Protein AF-A0A5B8RUX4-F1 (afdb_monomer_lite)

InterPro domains:
  IPR007337 RelB antitoxin/Antitoxin DinJ [PF04221] (23-87)
  IPR007337 RelB antitoxin/Antitoxin DinJ [PTHR38781] (22-94)
  IPR007337 RelB antitoxin/Antitoxin DinJ [TIGR02384] (20-88)
  IPR013321 Arc-type ribbon-helix-helix [G3DSA:1.10.1220.10] (22-97)

Radius of gyration: 26.77 Å; chains: 1; bounding box: 53×58×82 Å

Secondary structure (DSSP, 8-state):
------------------GGG--------HHHHHHHHHHHHHTT--HHHHHHHHHHHHHHHSS-SS-PPPPHHHHHHHHHHHTT-S----TT------------

Organism: NCBI:txid2597701

Foldseek 3Di:
DDDDDDDPPPPPPPPPPDPVPDDDDDDDDPVVQVVVQVVQVVVVHGPVRVVVCQVVCCVVVVDGPDDDPDDPVRVVVVVCVVVVNPDDPDPPDPPPDPDDDDDD

Structure (mmCIF, N/CA/C/O backbone):
data_AF-A0A5B8RUX4-F1
#
_entry.id   AF-A0A5B8RUX4-F1
#
loop_
_atom_site.group_PDB
_atom_site.id
_atom_site.type_symbol
_atom_site.label_atom_id
_atom_site.label_alt_id
_atom_site.label_comp_id
_atom_site.label_asym_id
_atom_site.label_entity_id
_atom_site.label_seq_id
_atom_site.pdbx_PDB_ins_code
_atom_site.Cartn_x
_atom_site.Cartn_y
_atom_site.Cartn_z
_atom_site.occupancy
_atom_site.B_iso_or_equiv
_atom_site.auth_seq_id
_atom_site.auth_comp_id
_atom_site.auth_asym_id
_atom_site.auth_atom_id
_atom_site.pdbx_PDB_model_num
ATOM 1 N N . MET A 1 1 ? -5.071 43.911 -54.035 1.00 49.94 1 MET A N 1
ATOM 2 C CA . MET A 1 1 ? -4.160 42.752 -54.143 1.00 49.94 1 MET A CA 1
ATOM 3 C C . MET A 1 1 ? -3.422 42.586 -52.819 1.00 49.94 1 MET A C 1
ATOM 5 O O . MET A 1 1 ? -2.553 43.390 -52.533 1.00 49.94 1 MET A O 1
ATOM 9 N N . TRP A 1 2 ? -3.822 41.603 -52.005 1.00 40.66 2 TRP A N 1
ATOM 10 C CA . TRP A 1 2 ? -3.104 41.050 -50.841 1.00 40.66 2 TRP A CA 1
ATOM 11 C C . TRP A 1 2 ? -3.647 39.622 -50.626 1.00 40.66 2 TRP A C 1
ATOM 13 O O . TRP A 1 2 ? -4.863 39.442 -50.750 1.00 40.66 2 TRP A O 1
ATOM 23 N N . PRO A 1 3 ? -2.811 38.593 -50.388 1.00 54.03 3 PRO A N 1
ATOM 24 C CA . PRO A 1 3 ? -3.273 37.210 -50.393 1.00 54.03 3 PRO A CA 1
ATOM 25 C C . PRO A 1 3 ? -3.877 36.805 -49.043 1.00 54.03 3 PRO A C 1
ATOM 27 O O . PRO A 1 3 ? -3.422 37.207 -47.971 1.00 54.03 3 PRO A O 1
ATOM 30 N N . ARG A 1 4 ? -4.920 35.972 -49.115 1.00 59.62 4 ARG A N 1
ATOM 31 C CA . ARG A 1 4 ? -5.607 35.354 -47.976 1.00 59.62 4 ARG A CA 1
ATOM 32 C C . ARG A 1 4 ? -4.631 34.467 -47.194 1.00 59.62 4 ARG A C 1
ATOM 34 O O . ARG A 1 4 ? -4.229 33.419 -47.691 1.00 59.62 4 ARG A O 1
ATOM 41 N N . ARG A 1 5 ? -4.278 34.847 -45.962 1.00 57.59 5 ARG A N 1
ATOM 42 C CA . ARG A 1 5 ? -3.609 33.935 -45.019 1.00 57.59 5 ARG A CA 1
ATOM 43 C C . ARG A 1 5 ? -4.655 33.017 -44.400 1.00 57.59 5 ARG A C 1
ATOM 45 O O . ARG A 1 5 ? -5.523 33.467 -43.659 1.00 57.59 5 ARG A O 1
ATOM 52 N N . GLY A 1 6 ? -4.587 31.747 -44.791 1.00 55.12 6 GLY A N 1
ATOM 53 C CA . GLY A 1 6 ? -5.498 30.694 -44.373 1.00 55.12 6 GLY A CA 1
ATOM 54 C C . GLY A 1 6 ? -5.581 30.574 -42.857 1.00 55.12 6 GLY A C 1
ATOM 55 O O . GLY A 1 6 ? -4.575 30.534 -42.152 1.00 55.12 6 GLY A O 1
ATOM 56 N N . HIS A 1 7 ? -6.812 30.490 -42.368 1.00 60.34 7 HIS A N 1
ATOM 57 C CA . HIS A 1 7 ? -7.106 30.064 -41.015 1.00 60.34 7 HIS A CA 1
ATOM 58 C C . HIS A 1 7 ? -6.660 28.602 -40.879 1.00 60.34 7 HIS A C 1
ATOM 60 O O . HIS A 1 7 ? -7.369 27.690 -41.303 1.00 60.34 7 HIS A O 1
ATOM 66 N N . MET A 1 8 ? -5.476 28.363 -40.312 1.00 53.09 8 MET A N 1
ATOM 67 C CA . MET A 1 8 ? -5.113 27.035 -39.827 1.00 53.09 8 MET A CA 1
ATOM 68 C C . MET A 1 8 ? -6.030 26.706 -38.646 1.00 53.09 8 MET A C 1
ATOM 70 O O . MET A 1 8 ? -5.752 27.044 -37.499 1.00 53.09 8 MET A O 1
ATOM 74 N N . ARG A 1 9 ? -7.160 26.052 -38.930 1.00 59.81 9 ARG A N 1
ATOM 75 C CA . ARG A 1 9 ? -7.897 25.307 -37.912 1.00 59.81 9 ARG A CA 1
ATOM 76 C C . ARG A 1 9 ? -7.023 24.122 -37.526 1.00 59.81 9 ARG A C 1
ATOM 78 O O . ARG A 1 9 ? -6.999 23.117 -38.230 1.00 59.81 9 ARG A O 1
ATOM 85 N N . ALA A 1 10 ? -6.305 24.250 -36.416 1.00 61.00 10 ALA A N 1
ATOM 86 C CA . ALA A 1 10 ? -5.739 23.107 -35.724 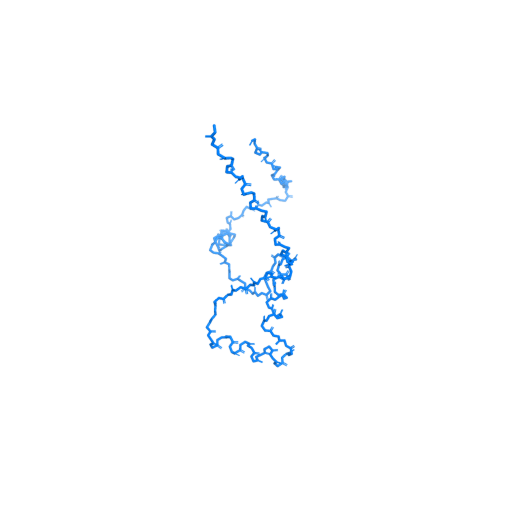1.00 61.00 10 ALA A CA 1
ATOM 87 C C . ALA A 1 10 ? -6.899 22.170 -35.359 1.00 61.00 10 ALA A C 1
ATOM 89 O O . ALA A 1 10 ? -7.641 22.404 -34.406 1.00 61.00 10 ALA A O 1
ATOM 90 N N . THR A 1 11 ? -7.111 21.129 -36.162 1.00 65.06 11 THR A N 1
ATOM 91 C CA . THR A 1 11 ? -8.017 20.040 -35.813 1.00 65.06 11 THR A CA 1
ATOM 92 C C . THR A 1 11 ? -7.324 19.221 -34.735 1.00 65.06 11 THR A C 1
ATOM 94 O O . THR A 1 11 ? -6.622 18.252 -35.023 1.00 65.06 11 THR A O 1
ATOM 97 N N . MET A 1 12 ? -7.466 19.650 -33.482 1.00 58.88 12 MET A N 1
ATOM 98 C CA . MET A 1 12 ? -7.069 18.859 -32.327 1.00 58.88 12 MET A CA 1
ATOM 99 C C . MET A 1 12 ? -7.931 17.592 -32.336 1.00 58.88 12 MET A C 1
ATOM 101 O O . MET A 1 12 ? -9.118 17.623 -32.014 1.00 58.88 12 MET A O 1
ATOM 105 N N . LYS A 1 13 ? -7.351 16.480 -32.789 1.00 64.31 13 LYS A N 1
ATOM 106 C CA . LYS A 1 13 ? -8.004 15.170 -32.778 1.00 64.31 13 LYS A CA 1
ATOM 107 C C . LYS A 1 13 ? -8.279 14.831 -31.306 1.00 64.31 13 LYS A C 1
ATOM 109 O O . LYS A 1 13 ? -7.327 14.859 -30.524 1.00 64.31 13 LYS A O 1
ATOM 114 N N . PRO A 1 14 ? -9.527 14.551 -30.886 1.00 61.56 14 PRO A N 1
ATOM 115 C CA . PRO A 1 14 ? -9.778 14.183 -29.502 1.00 61.56 14 PRO A CA 1
ATOM 116 C C . PRO A 1 14 ? -9.003 12.898 -29.228 1.00 61.56 14 PRO A C 1
ATOM 118 O O . PRO A 1 14 ? -9.264 11.860 -29.842 1.00 61.56 14 PRO A O 1
ATOM 121 N N . SER A 1 15 ? -8.003 12.988 -28.349 1.00 67.06 15 SER A N 1
ATOM 122 C CA . SER A 1 15 ? -7.347 11.806 -27.808 1.00 67.06 15 SER A CA 1
ATOM 123 C C . SER A 1 15 ? -8.445 10.975 -27.161 1.00 67.06 15 SER A C 1
ATOM 125 O O . SER A 1 15 ? -9.071 11.410 -26.188 1.00 67.06 15 SER A O 1
ATOM 127 N N . ARG A 1 16 ? -8.738 9.810 -27.747 1.00 66.69 16 ARG A N 1
ATOM 128 C CA . ARG A 1 16 ? -9.557 8.807 -27.078 1.00 66.69 16 ARG A CA 1
ATOM 129 C C . ARG A 1 16 ? -8.737 8.344 -25.881 1.00 66.69 16 ARG A C 1
ATOM 131 O O . ARG A 1 16 ? -7.933 7.431 -26.013 1.00 66.69 16 ARG A O 1
ATOM 138 N N . ARG A 1 17 ? -8.894 9.008 -24.734 1.00 64.06 17 ARG A N 1
ATOM 139 C CA . ARG A 1 17 ? -8.390 8.472 -23.472 1.00 64.06 17 ARG A CA 1
ATOM 140 C C . ARG A 1 17 ? -9.133 7.172 -23.238 1.00 64.06 17 ARG A C 1
ATOM 142 O O . ARG A 1 17 ? -10.355 7.191 -23.075 1.00 64.06 17 ARG A O 1
ATOM 149 N N . ASN A 1 18 ? -8.413 6.060 -23.270 1.00 70.19 18 ASN A N 1
ATOM 150 C CA . ASN A 1 18 ? -8.983 4.807 -22.834 1.00 70.19 18 ASN A CA 1
ATOM 151 C C . ASN A 1 18 ? -9.191 4.958 -21.316 1.00 70.19 18 ASN A C 1
ATOM 153 O O . ASN A 1 18 ? -8.266 5.366 -20.613 1.00 70.19 18 ASN A O 1
ATOM 157 N N . PRO A 1 19 ? -10.388 4.704 -20.770 1.00 62.75 19 PRO A N 1
ATOM 158 C CA . PRO A 1 19 ? -10.642 4.893 -19.340 1.00 62.75 19 PRO A CA 1
ATOM 159 C C . PRO A 1 19 ? -9.726 4.028 -18.453 1.00 62.75 19 PRO A C 1
ATOM 161 O O . PRO A 1 19 ? -9.504 4.368 -17.292 1.00 62.75 19 PRO A O 1
ATOM 164 N N . MET A 1 20 ? -9.133 2.969 -19.020 1.00 64.56 20 MET A N 1
ATOM 165 C CA . MET A 1 20 ? -8.135 2.114 -18.367 1.00 64.56 20 MET A CA 1
ATOM 166 C C . MET A 1 20 ? -6.722 2.727 -18.297 1.00 64.56 20 MET A C 1
ATOM 168 O O . MET A 1 20 ? -5.868 2.166 -17.621 1.00 64.56 20 MET A O 1
ATOM 172 N N . ASP A 1 21 ? -6.462 3.872 -18.940 1.00 78.12 21 ASP A N 1
ATOM 173 C CA . ASP A 1 21 ? -5.131 4.508 -18.963 1.00 78.12 21 ASP A CA 1
ATOM 174 C C . ASP A 1 21 ? -4.850 5.364 -17.713 1.00 78.12 21 ASP A C 1
ATOM 176 O O . ASP A 1 21 ? -3.779 5.963 -17.579 1.00 78.12 21 ASP A O 1
ATOM 180 N N . THR A 1 22 ? -5.813 5.480 -16.794 1.00 87.94 22 THR A N 1
ATOM 181 C CA . THR A 1 22 ? -5.646 6.312 -15.596 1.00 87.94 22 THR A CA 1
ATOM 182 C C . THR A 1 22 ? -4.750 5.604 -14.586 1.00 87.94 22 THR A C 1
ATOM 184 O O . THR A 1 22 ? -5.087 4.538 -14.075 1.00 87.94 22 THR A O 1
ATOM 187 N N . VAL A 1 23 ? -3.614 6.224 -14.263 1.00 90.69 23 VAL A N 1
ATOM 188 C CA . VAL A 1 23 ? -2.631 5.684 -13.316 1.00 90.69 23 VAL A CA 1
ATOM 189 C C . VAL A 1 23 ? -2.695 6.395 -11.970 1.00 90.69 23 VAL A C 1
ATOM 191 O O . VAL A 1 23 ? -2.806 7.619 -11.896 1.00 90.69 23 VAL A O 1
ATOM 194 N N . VAL A 1 24 ? -2.557 5.624 -10.895 1.00 91.06 24 VAL A N 1
ATOM 195 C CA . VAL A 1 24 ? -2.396 6.140 -9.533 1.00 91.06 24 VAL A CA 1
ATOM 196 C C . VAL A 1 24 ? -0.905 6.166 -9.200 1.00 91.06 24 VAL A C 1
ATOM 198 O O . VAL A 1 24 ? -0.208 5.171 -9.392 1.00 91.06 24 VAL A O 1
ATOM 201 N N . LYS A 1 25 ? -0.405 7.306 -8.711 1.00 91.81 25 LYS A N 1
ATOM 202 C CA . LYS A 1 25 ? 0.983 7.478 -8.259 1.00 91.81 25 LYS A CA 1
ATOM 203 C C . LYS A 1 25 ? 0.983 7.904 -6.795 1.00 91.81 25 LYS A C 1
ATOM 205 O O . LYS A 1 25 ? 0.316 8.872 -6.447 1.00 91.81 25 LYS A O 1
ATOM 210 N N . ALA A 1 26 ? 1.758 7.212 -5.969 1.00 90.75 26 ALA A N 1
ATOM 211 C CA . ALA A 1 26 ? 1.952 7.533 -4.560 1.00 90.75 26 ALA A CA 1
ATOM 212 C C . ALA A 1 26 ? 3.447 7.501 -4.229 1.00 90.75 26 ALA A C 1
ATOM 214 O O . ALA A 1 26 ? 4.197 6.711 -4.805 1.00 90.75 26 ALA A O 1
ATOM 215 N N . ARG A 1 27 ? 3.881 8.383 -3.325 1.00 94.88 27 ARG A N 1
ATOM 216 C CA . ARG A 1 27 ? 5.246 8.365 -2.792 1.00 94.88 27 ARG A CA 1
ATOM 217 C C . ARG A 1 27 ? 5.292 7.412 -1.602 1.00 94.88 27 ARG A C 1
ATOM 219 O O . ARG A 1 27 ? 4.447 7.513 -0.721 1.00 94.88 27 ARG 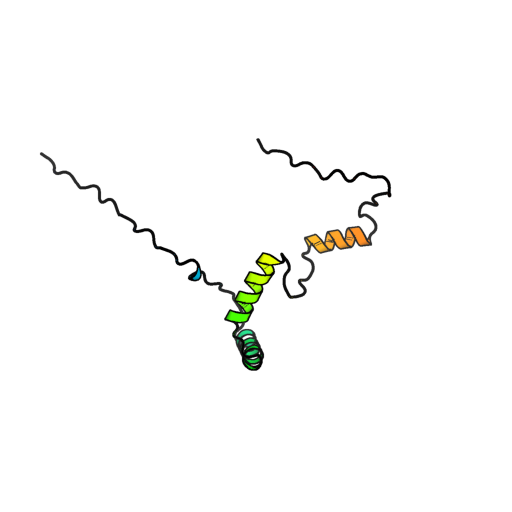A O 1
ATOM 226 N N . VAL A 1 28 ? 6.279 6.526 -1.596 1.00 94.50 28 VAL A N 1
ATOM 227 C CA . VAL A 1 28 ? 6.593 5.579 -0.518 1.00 94.50 28 VAL A CA 1
ATOM 228 C C . VAL A 1 28 ? 8.110 5.445 -0.431 1.00 94.50 28 VAL A C 1
ATOM 230 O O . VAL A 1 28 ? 8.805 5.774 -1.398 1.00 94.50 28 VAL A O 1
ATOM 233 N N . THR A 1 29 ? 8.627 4.979 0.704 1.00 98.12 29 THR A N 1
ATOM 234 C CA . THR A 1 29 ? 10.051 4.647 0.797 1.00 98.12 29 THR A CA 1
ATOM 235 C C . THR A 1 29 ? 10.351 3.389 -0.022 1.00 98.12 29 THR A C 1
ATOM 237 O O . THR A 1 29 ? 9.467 2.568 -0.291 1.00 98.12 29 THR A O 1
ATOM 240 N N . GLU A 1 30 ? 11.602 3.233 -0.454 1.00 97.62 30 GLU A N 1
ATOM 241 C CA . GLU A 1 30 ? 12.024 2.026 -1.169 1.00 97.62 30 GLU A CA 1
ATOM 242 C C . GLU A 1 30 ? 11.946 0.784 -0.274 1.00 97.62 30 GLU A C 1
ATOM 244 O O . GLU A 1 30 ? 11.464 -0.256 -0.722 1.00 97.62 30 GLU A O 1
ATOM 249 N N . ALA A 1 31 ? 12.332 0.918 0.998 1.00 97.69 31 ALA A N 1
ATOM 250 C CA . ALA A 1 31 ? 12.263 -0.157 1.982 1.00 97.69 31 ALA A CA 1
ATOM 251 C C . ALA A 1 31 ? 10.829 -0.685 2.146 1.00 97.69 31 ALA A C 1
ATOM 253 O O . ALA A 1 31 ? 10.603 -1.887 2.008 1.00 97.69 31 ALA A O 1
ATOM 254 N N . ASP A 1 32 ? 9.850 0.209 2.330 1.00 97.25 32 ASP A N 1
ATOM 255 C CA . ASP A 1 32 ? 8.442 -0.183 2.480 1.00 97.25 32 ASP A CA 1
ATOM 256 C C . ASP A 1 32 ? 7.903 -0.840 1.207 1.00 97.25 32 ASP A C 1
ATOM 258 O O . ASP A 1 32 ? 7.168 -1.826 1.264 1.00 97.25 32 ASP A O 1
ATOM 262 N N . LYS A 1 33 ? 8.286 -0.317 0.033 1.00 96.06 33 LYS A N 1
ATOM 263 C CA . LYS A 1 33 ? 7.878 -0.881 -1.258 1.00 96.06 33 LYS A CA 1
ATOM 264 C C . LYS A 1 33 ? 8.384 -2.313 -1.423 1.00 96.06 33 LYS A C 1
ATOM 266 O O . LYS A 1 33 ? 7.624 -3.163 -1.883 1.00 96.06 33 LYS A O 1
ATOM 271 N N . LEU A 1 34 ? 9.651 -2.569 -1.099 1.00 97.81 34 LEU A N 1
ATOM 272 C CA . LEU A 1 34 ? 10.256 -3.894 -1.229 1.00 97.81 34 LEU A CA 1
ATOM 273 C C . LEU A 1 34 ? 9.652 -4.881 -0.227 1.00 97.81 34 LEU A C 1
ATOM 275 O O . LEU A 1 34 ? 9.260 -5.974 -0.627 1.00 97.81 34 LEU A O 1
ATOM 279 N N . ALA A 1 35 ? 9.495 -4.473 1.035 1.00 97.62 35 ALA A N 1
ATOM 280 C CA . ALA A 1 35 ? 8.872 -5.304 2.062 1.00 97.62 35 ALA A CA 1
ATOM 281 C C . ALA A 1 35 ? 7.426 -5.677 1.694 1.00 97.62 35 ALA A C 1
ATOM 283 O O . ALA A 1 35 ? 7.051 -6.848 1.736 1.00 97.62 35 ALA A O 1
ATOM 284 N N . ALA A 1 36 ? 6.624 -4.702 1.253 1.00 96.88 36 ALA A N 1
ATOM 285 C CA . ALA A 1 36 ? 5.254 -4.955 0.818 1.00 96.88 36 ALA A CA 1
ATOM 286 C C . ALA A 1 36 ? 5.192 -5.849 -0.430 1.00 96.88 36 ALA A C 1
ATOM 288 O O . ALA A 1 36 ? 4.314 -6.705 -0.527 1.00 96.88 36 ALA A O 1
ATOM 289 N N . ALA A 1 37 ? 6.106 -5.664 -1.389 1.00 97.56 37 ALA A N 1
ATOM 290 C CA . ALA A 1 37 ? 6.161 -6.497 -2.587 1.00 97.56 37 ALA A CA 1
ATOM 291 C C . ALA A 1 37 ? 6.431 -7.966 -2.248 1.00 97.56 37 ALA A C 1
ATOM 293 O O . ALA A 1 37 ? 5.809 -8.836 -2.850 1.00 97.56 37 ALA A O 1
ATOM 294 N N . GLU A 1 38 ? 7.314 -8.234 -1.287 1.00 98.12 38 GLU A N 1
ATOM 295 C CA . GLU A 1 38 ? 7.653 -9.597 -0.883 1.00 98.12 38 GLU A CA 1
ATOM 296 C C . GLU A 1 38 ? 6.468 -10.310 -0.225 1.00 98.12 38 GLU A C 1
ATOM 298 O O . GLU A 1 38 ? 6.074 -11.385 -0.671 1.00 98.12 38 GLU A O 1
ATOM 303 N N . VAL A 1 39 ? 5.817 -9.658 0.743 1.00 98.00 39 VAL A N 1
ATOM 304 C CA . VAL A 1 39 ? 4.624 -10.206 1.411 1.00 98.00 39 VAL A CA 1
ATOM 305 C C . VAL A 1 39 ? 3.500 -10.480 0.409 1.00 98.00 39 VAL A C 1
ATOM 307 O O . VAL A 1 39 ? 2.855 -11.526 0.446 1.00 98.00 39 VAL A O 1
ATOM 310 N N . LEU A 1 40 ? 3.258 -9.556 -0.525 1.00 97.19 40 LEU A N 1
ATOM 311 C CA . LEU A 1 40 ? 2.217 -9.740 -1.538 1.00 97.19 40 LEU A CA 1
ATOM 312 C C . LEU A 1 40 ? 2.568 -10.854 -2.528 1.00 97.19 40 LEU A C 1
ATOM 314 O O . LEU A 1 40 ? 1.677 -11.594 -2.943 1.00 97.19 40 LEU A O 1
ATOM 318 N N . ARG A 1 41 ? 3.849 -11.015 -2.873 1.00 97.62 41 ARG A N 1
ATOM 319 C CA . ARG A 1 41 ? 4.327 -12.080 -3.760 1.00 97.62 41 ARG A CA 1
ATOM 320 C C . ARG A 1 41 ? 4.066 -13.462 -3.169 1.00 97.62 41 ARG A C 1
ATOM 322 O O . ARG A 1 41 ? 3.633 -14.342 -3.908 1.00 97.62 41 ARG A O 1
ATOM 329 N N . GLU A 1 42 ? 4.265 -13.643 -1.864 1.00 97.81 42 GLU A N 1
ATOM 330 C CA . GLU A 1 42 ? 3.917 -14.887 -1.157 1.00 97.81 42 GLU A CA 1
ATOM 331 C C . GLU A 1 42 ? 2.415 -15.205 -1.245 1.00 97.81 42 GLU A C 1
ATOM 333 O O . GLU A 1 42 ? 2.026 -16.368 -1.334 1.00 97.81 42 GLU A O 1
ATOM 338 N N . MET A 1 43 ? 1.569 -14.172 -1.305 1.00 97.00 43 MET A N 1
ATOM 339 C CA . MET A 1 43 ? 0.118 -14.294 -1.499 1.00 97.00 43 MET A CA 1
ATOM 340 C C . MET A 1 43 ? -0.300 -14.417 -2.977 1.00 97.00 43 MET A C 1
ATOM 342 O O . MET A 1 43 ? -1.490 -14.539 -3.266 1.00 97.00 43 MET A O 1
ATOM 346 N N . GLY A 1 44 ? 0.644 -14.357 -3.924 1.00 97.00 44 GLY A N 1
ATOM 347 C CA . GLY A 1 44 ? 0.360 -14.366 -5.363 1.00 97.00 44 GLY A CA 1
ATOM 348 C C . GLY A 1 44 ? -0.239 -13.058 -5.898 1.00 97.00 44 GLY A C 1
ATOM 349 O O . GLY A 1 44 ? -0.912 -13.064 -6.927 1.00 97.00 44 GLY A O 1
ATOM 350 N N . LEU A 1 45 ? -0.015 -11.939 -5.207 1.00 97.44 45 LEU A N 1
ATOM 351 C CA . LEU A 1 45 ? -0.537 -10.616 -5.543 1.00 97.44 45 LEU A CA 1
ATOM 352 C C . LEU A 1 45 ? 0.594 -9.635 -5.863 1.00 97.44 45 LEU A C 1
ATOM 354 O O . LEU A 1 45 ? 1.721 -9.756 -5.389 1.00 97.44 45 LEU A O 1
ATOM 358 N N . THR A 1 46 ? 0.278 -8.599 -6.638 1.00 97.19 46 THR A N 1
ATOM 359 C CA . THR A 1 46 ? 1.173 -7.454 -6.845 1.00 97.19 46 THR A CA 1
ATOM 360 C C . THR A 1 46 ? 0.685 -6.219 -6.085 1.00 97.19 46 THR A C 1
ATOM 362 O O . THR A 1 46 ? -0.494 -6.089 -5.751 1.00 97.19 46 THR A O 1
ATOM 365 N N . ILE A 1 47 ? 1.572 -5.235 -5.886 1.00 95.88 47 ILE A N 1
ATOM 366 C CA . ILE A 1 47 ? 1.197 -3.916 -5.333 1.00 95.88 47 ILE A CA 1
ATOM 367 C C . ILE A 1 47 ? 0.081 -3.266 -6.167 1.00 95.88 47 ILE A C 1
ATOM 369 O O . ILE A 1 47 ? -0.817 -2.620 -5.627 1.00 95.88 47 ILE A O 1
ATOM 373 N N . SER A 1 48 ? 0.112 -3.439 -7.492 1.00 94.50 48 SER A N 1
ATOM 374 C CA . SER A 1 48 ? -0.933 -2.911 -8.367 1.00 94.50 48 SER A CA 1
ATOM 375 C C . SER A 1 48 ? -2.284 -3.587 -8.137 1.00 94.50 48 SER A C 1
ATOM 377 O O . SER A 1 48 ? -3.304 -2.904 -8.208 1.00 94.50 48 SER A O 1
ATOM 379 N N . ASP A 1 49 ? -2.312 -4.885 -7.831 1.00 95.75 49 ASP A N 1
ATOM 380 C CA . ASP A 1 49 ? -3.555 -5.595 -7.514 1.00 95.75 49 ASP A CA 1
ATOM 381 C C . ASP A 1 49 ? -4.151 -5.084 -6.205 1.00 95.75 49 ASP A C 1
ATOM 383 O O . ASP A 1 49 ? -5.318 -4.683 -6.180 1.00 95.75 49 ASP A O 1
ATOM 387 N N . LEU A 1 50 ? -3.326 -4.976 -5.158 1.00 95.38 50 LEU A N 1
ATOM 388 C CA . LEU A 1 50 ? -3.736 -4.418 -3.869 1.00 95.38 50 LEU A CA 1
ATOM 389 C C . LEU A 1 50 ? -4.310 -3.001 -4.023 1.00 95.38 50 LEU A C 1
ATOM 391 O O . LEU A 1 50 ? -5.386 -2.697 -3.496 1.00 95.38 50 LEU A O 1
ATOM 395 N N . LEU A 1 51 ? -3.620 -2.134 -4.772 1.00 94.12 51 LEU A N 1
ATOM 396 C CA . LEU A 1 51 ? -4.048 -0.752 -4.977 1.00 94.12 51 LEU A CA 1
ATOM 397 C C . LEU A 1 51 ? -5.364 -0.681 -5.762 1.00 94.12 51 LEU A C 1
ATOM 399 O O . LEU A 1 51 ? -6.276 0.042 -5.359 1.00 94.12 51 LEU A O 1
ATOM 403 N N . ARG A 1 52 ? -5.503 -1.461 -6.846 1.00 93.69 52 ARG A N 1
ATOM 404 C CA . ARG A 1 52 ? -6.751 -1.530 -7.626 1.00 93.69 52 ARG A CA 1
ATOM 405 C C . ARG A 1 52 ? -7.918 -1.996 -6.758 1.00 93.69 52 ARG A C 1
ATOM 407 O O . ARG A 1 52 ? -8.967 -1.353 -6.762 1.00 93.69 52 ARG A O 1
ATOM 414 N N . MET A 1 53 ? -7.736 -3.068 -5.986 1.00 94.38 53 MET A N 1
ATOM 415 C CA . MET A 1 53 ? -8.773 -3.596 -5.094 1.00 94.38 53 MET A CA 1
ATOM 416 C C . MET A 1 53 ? -9.183 -2.575 -4.035 1.00 94.38 53 MET A C 1
ATOM 418 O O . MET A 1 53 ? -10.376 -2.362 -3.824 1.00 94.38 53 MET A O 1
ATOM 422 N N . THR A 1 54 ? -8.209 -1.906 -3.418 1.00 94.19 54 THR A N 1
ATOM 423 C CA . THR A 1 54 ? -8.454 -0.886 -2.393 1.00 94.19 54 THR A CA 1
ATOM 424 C C . THR A 1 54 ? -9.257 0.280 -2.956 1.00 94.19 54 THR A C 1
ATOM 426 O O . THR A 1 54 ? -10.294 0.628 -2.401 1.00 94.19 54 THR A O 1
ATOM 429 N N . VAL A 1 55 ? -8.845 0.843 -4.095 1.00 93.06 55 VAL A N 1
ATOM 430 C CA . VAL A 1 55 ? -9.547 1.975 -4.721 1.00 93.06 55 VAL A CA 1
ATOM 431 C C . VAL A 1 55 ? -10.979 1.594 -5.106 1.00 93.06 55 VAL A C 1
ATOM 433 O O . VAL A 1 55 ? -11.919 2.324 -4.787 1.00 93.06 55 VAL A O 1
ATOM 436 N N . ILE A 1 56 ? -11.169 0.433 -5.744 1.00 93.25 56 ILE A N 1
ATOM 437 C CA . ILE A 1 56 ? -12.495 -0.040 -6.167 1.00 93.25 56 ILE A CA 1
ATOM 438 C C . ILE A 1 56 ? -13.395 -0.304 -4.956 1.00 93.25 56 ILE A C 1
ATOM 440 O O . ILE A 1 56 ? -14.572 0.062 -4.976 1.00 93.25 56 ILE A O 1
ATOM 444 N N . ARG A 1 57 ? -12.865 -0.941 -3.905 1.00 93.56 57 ARG A N 1
ATOM 445 C CA . ARG A 1 57 ? -13.632 -1.256 -2.698 1.00 93.56 57 ARG A CA 1
ATOM 446 C C . ARG A 1 57 ? -14.032 0.014 -1.965 1.00 93.56 57 ARG A C 1
ATOM 448 O O . ARG A 1 57 ? -15.222 0.189 -1.731 1.00 93.56 57 ARG A O 1
ATOM 455 N N . THR A 1 58 ? -13.094 0.922 -1.707 1.00 93.69 58 THR A N 1
ATOM 456 C CA . THR A 1 58 ? -13.365 2.192 -1.020 1.00 93.69 58 THR A CA 1
ATOM 457 C C . THR A 1 58 ? -14.403 3.030 -1.764 1.00 93.69 58 THR A C 1
ATOM 459 O O . THR A 1 58 ? -15.306 3.582 -1.138 1.00 93.69 58 THR A O 1
ATOM 462 N N . ALA A 1 59 ? -14.349 3.076 -3.101 1.00 93.19 59 ALA A N 1
ATOM 463 C CA . ALA A 1 59 ? -15.348 3.786 -3.902 1.00 93.19 59 ALA A CA 1
ATOM 464 C C . ALA A 1 59 ? -16.767 3.203 -3.746 1.00 93.19 59 ALA A C 1
ATOM 466 O O . ALA A 1 59 ? -17.746 3.947 -3.772 1.00 93.19 59 ALA A O 1
ATOM 467 N N . LYS A 1 60 ? -16.888 1.881 -3.568 1.00 93.69 60 LYS A N 1
ATOM 468 C CA . LYS A 1 60 ? -18.177 1.191 -3.401 1.00 93.69 60 LYS A CA 1
ATOM 469 C C . LYS A 1 60 ? -18.705 1.264 -1.971 1.00 93.69 60 LYS A C 1
ATOM 471 O O . LYS A 1 60 ? -19.888 1.519 -1.772 1.00 93.69 60 LYS A O 1
ATOM 476 N N . THR A 1 61 ? -17.846 1.022 -0.985 1.00 92.44 61 THR A N 1
ATOM 477 C CA . THR A 1 61 ? -18.238 0.901 0.427 1.00 92.44 61 THR A CA 1
ATOM 478 C C . THR A 1 61 ? -18.218 2.230 1.168 1.00 92.44 61 THR A C 1
ATOM 480 O O . THR A 1 61 ? -18.764 2.308 2.262 1.00 92.44 61 THR A O 1
ATOM 483 N N . ARG A 1 62 ? -17.587 3.269 0.601 1.00 88.56 62 ARG A N 1
ATOM 484 C CA . ARG A 1 62 ? -17.281 4.539 1.285 1.00 88.56 62 ARG A CA 1
ATOM 485 C C . ARG A 1 62 ? -16.502 4.340 2.591 1.00 88.56 62 ARG A C 1
ATOM 487 O O . ARG A 1 62 ? -16.585 5.158 3.498 1.00 88.56 62 ARG A O 1
ATOM 494 N N . GLN A 1 63 ? -15.748 3.247 2.678 1.00 86.12 63 GLN A N 1
ATOM 495 C CA . GLN A 1 63 ? -14.960 2.867 3.845 1.00 86.12 63 GLN A CA 1
ATOM 496 C C . GLN A 1 63 ? -13.586 2.393 3.395 1.00 86.12 63 GLN A C 1
ATOM 498 O O . GLN A 1 63 ? -13.467 1.647 2.421 1.00 86.12 63 GLN A O 1
ATOM 503 N N . ILE A 1 64 ? -12.559 2.821 4.120 1.00 87.88 64 ILE A N 1
ATOM 504 C CA . ILE A 1 64 ? -11.176 2.422 3.881 1.00 87.88 64 ILE A CA 1
ATOM 505 C C . ILE A 1 64 ? -10.941 1.062 4.567 1.00 87.88 64 ILE A C 1
ATOM 507 O O . ILE A 1 64 ? -11.390 0.875 5.694 1.00 87.88 64 ILE A O 1
ATOM 511 N N . PRO A 1 65 ? -10.270 0.092 3.914 1.00 85.88 65 PRO A N 1
ATOM 512 C CA . PRO A 1 65 ? -10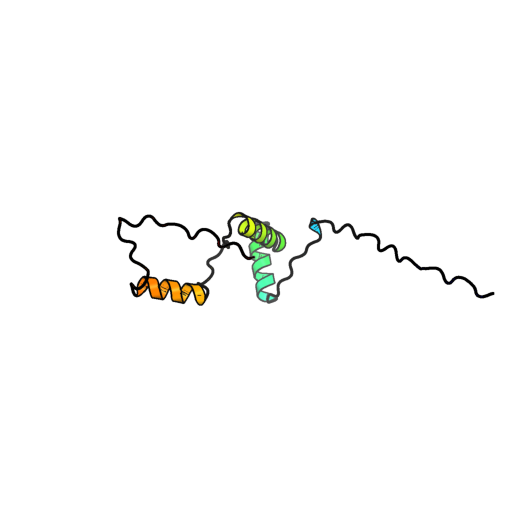.117 -1.277 4.423 1.00 85.88 65 PRO A CA 1
ATOM 513 C C . PRO A 1 65 ? -9.014 -1.431 5.485 1.00 85.88 65 PRO A C 1
ATOM 515 O O . PRO A 1 65 ? -8.477 -2.520 5.665 1.00 85.88 65 PRO A O 1
ATOM 518 N N . PHE A 1 66 ? -8.651 -0.347 6.157 1.00 84.31 66 PHE A N 1
ATOM 519 C CA . PHE A 1 66 ? -7.745 -0.322 7.294 1.00 84.31 66 PHE A CA 1
ATOM 520 C C . PHE A 1 66 ? -8.226 0.753 8.258 1.00 84.31 66 PHE A C 1
ATOM 522 O O . PHE A 1 66 ? -8.917 1.696 7.860 1.00 84.31 66 PHE A O 1
ATOM 529 N N . GLU A 1 67 ? -7.872 0.591 9.525 1.00 79.94 67 GLU A N 1
ATOM 530 C CA . GLU A 1 67 ? -8.235 1.540 10.562 1.00 79.94 67 GLU A CA 1
ATOM 531 C C . GLU A 1 67 ? -7.548 2.876 10.281 1.00 79.94 67 GLU A C 1
ATOM 533 O O . GLU A 1 67 ? -6.322 3.000 10.288 1.00 79.94 67 GLU A O 1
ATOM 538 N N . VAL A 1 68 ? -8.356 3.874 9.940 1.00 77.44 68 VAL A N 1
ATOM 539 C CA . VAL A 1 68 ? -7.900 5.250 9.799 1.00 77.44 68 VAL A CA 1
ATOM 540 C C . VAL A 1 68 ? -8.142 5.936 11.128 1.00 77.44 68 VAL A C 1
ATOM 542 O O . VAL A 1 68 ? -9.277 5.989 11.598 1.00 77.44 68 VAL A O 1
ATOM 545 N N . GLY A 1 69 ? -7.070 6.448 11.736 1.00 67.44 69 GLY A N 1
ATOM 546 C CA . GLY A 1 69 ? -7.192 7.280 12.927 1.00 67.44 69 GLY A CA 1
ATOM 547 C C . GLY A 1 69 ? -8.211 8.393 12.686 1.00 67.44 69 GLY A C 1
ATOM 548 O O . GLY A 1 69 ? -8.328 8.911 11.569 1.00 67.44 69 GLY A O 1
ATOM 549 N N . LEU A 1 70 ? -8.976 8.738 13.723 1.00 66.00 70 LEU A N 1
ATOM 550 C CA . LEU A 1 70 ? -9.954 9.814 13.634 1.00 66.00 70 LEU A CA 1
ATOM 551 C C . LEU A 1 70 ? -9.249 11.080 13.138 1.00 66.00 70 LEU A C 1
ATOM 553 O O . LEU A 1 70 ? -8.247 11.509 13.711 1.00 66.00 70 LEU A O 1
ATOM 557 N N . SER A 1 71 ? -9.783 11.676 12.070 1.00 64.25 71 SER A N 1
ATOM 558 C CA . SER A 1 71 ? -9.425 13.043 11.689 1.00 64.25 71 SER A CA 1
ATOM 559 C C . SER A 1 71 ? -9.579 13.949 12.918 1.00 64.25 71 SER A C 1
ATOM 561 O O . SER A 1 71 ? -10.517 13.719 13.683 1.00 64.25 71 SER A O 1
ATOM 563 N N . PRO A 1 72 ? -8.752 14.992 13.106 1.00 61.34 72 PRO A N 1
ATOM 564 C CA . PRO A 1 72 ? -8.914 15.933 14.218 1.00 61.34 72 PRO A CA 1
ATOM 565 C C . PRO A 1 72 ? -10.348 16.474 14.351 1.00 61.34 72 PRO A C 1
AT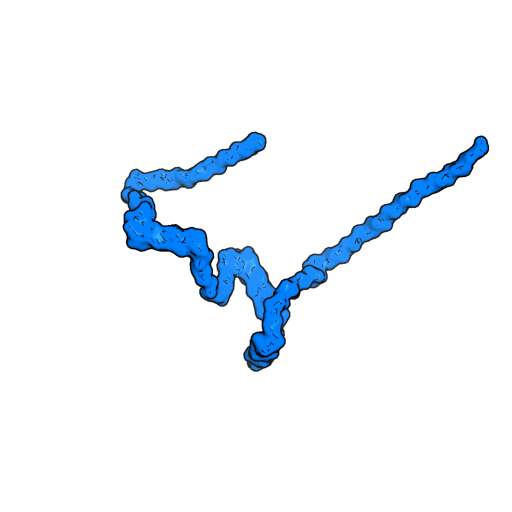OM 567 O O . PRO A 1 72 ? -10.842 16.660 15.455 1.00 61.34 72 PRO A O 1
ATOM 570 N N . VAL A 1 73 ? -11.049 16.637 13.221 1.00 64.12 73 VAL A N 1
ATOM 571 C CA . VAL A 1 73 ? -12.467 17.042 13.174 1.00 64.12 73 VAL A CA 1
ATOM 572 C C . VAL A 1 73 ? -13.396 16.000 13.809 1.00 64.12 73 VAL A C 1
ATOM 574 O O . VAL A 1 73 ? -14.380 16.353 14.444 1.00 64.12 73 VAL A O 1
ATOM 577 N N . ASN A 1 74 ? -13.098 14.712 13.644 1.00 62.94 74 ASN A N 1
ATOM 578 C CA . ASN A 1 74 ? -13.889 13.638 14.238 1.00 62.94 74 ASN A CA 1
ATOM 579 C C . ASN A 1 74 ? -13.510 13.403 15.705 1.00 62.94 74 ASN A C 1
ATOM 581 O O . ASN A 1 74 ? -14.372 12.997 16.472 1.00 62.94 74 ASN A O 1
ATOM 585 N N . GLN A 1 75 ? -12.259 13.676 16.096 1.00 60.94 75 GLN A N 1
ATOM 586 C CA . GLN A 1 75 ? -11.829 13.593 17.496 1.00 60.94 75 GLN A CA 1
ATOM 587 C C . GLN A 1 75 ? -12.630 14.564 18.364 1.00 60.94 75 GLN A C 1
ATOM 589 O O . GLN A 1 75 ? -13.246 14.125 19.322 1.00 60.94 75 GLN A O 1
ATOM 594 N N . SER A 1 76 ? -12.768 15.830 17.951 1.00 63.50 76 SER A N 1
ATOM 595 C CA . SER A 1 76 ? -13.549 16.809 18.721 1.00 63.50 76 SER A CA 1
ATOM 596 C C . SER A 1 76 ? -15.029 16.441 18.865 1.00 63.50 76 SER A C 1
ATOM 598 O O . SER A 1 76 ? -15.633 16.742 19.886 1.00 63.50 76 SER A O 1
ATOM 600 N N . VAL A 1 77 ? -15.620 15.779 17.861 1.00 66.75 77 VAL A N 1
ATOM 601 C CA . VAL A 1 77 ? -17.012 15.297 17.934 1.00 66.75 77 VAL A CA 1
ATOM 602 C C . VAL A 1 77 ? -17.135 14.120 18.901 1.00 66.75 77 VAL A C 1
ATOM 604 O O . VAL A 1 77 ? -18.101 14.048 19.654 1.00 66.75 77 VAL A O 1
ATOM 607 N N . VAL A 1 78 ? -16.169 13.198 18.896 1.00 67.19 78 VAL A N 1
ATOM 608 C CA . VAL A 1 78 ? -16.136 12.080 1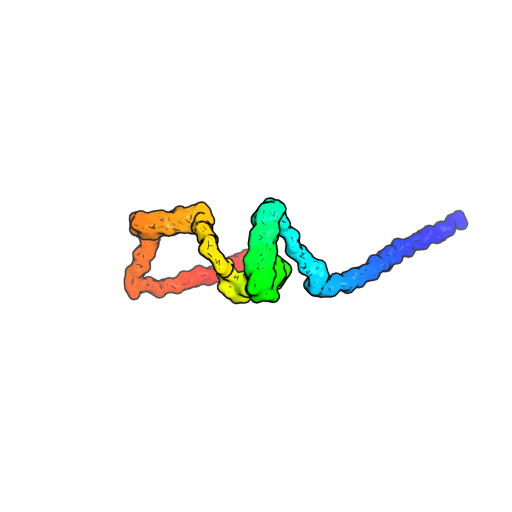9.851 1.00 67.19 78 VAL A CA 1
ATOM 609 C C . VAL A 1 78 ? -15.917 12.599 21.272 1.00 67.19 78 VAL A C 1
ATOM 611 O O . VAL A 1 78 ? -16.665 12.204 22.159 1.00 67.19 78 VAL A O 1
ATOM 614 N N . ASP A 1 79 ? -15.007 13.552 21.468 1.00 68.88 79 ASP A N 1
ATOM 615 C CA . ASP A 1 79 ? -14.766 14.198 22.761 1.00 68.88 79 ASP A CA 1
ATOM 616 C C . ASP A 1 79 ? -16.028 14.912 23.280 1.00 68.88 79 ASP A C 1
ATOM 618 O O . ASP A 1 79 ? -16.351 14.827 24.461 1.00 68.88 79 ASP A O 1
ATOM 622 N N . GLU A 1 80 ? -16.789 15.582 22.406 1.00 64.81 80 GLU A N 1
ATOM 623 C CA . GLU A 1 80 ? -18.059 16.237 22.753 1.00 64.81 80 GLU A CA 1
ATOM 624 C C . GLU A 1 80 ? -19.157 15.218 23.130 1.00 64.81 80 GLU A C 1
ATOM 626 O O . GLU A 1 80 ? -19.942 15.442 24.060 1.00 64.81 80 GLU A O 1
ATOM 631 N N . ILE A 1 81 ? -19.197 14.067 22.449 1.00 69.44 81 ILE A N 1
ATOM 632 C CA . ILE A 1 81 ? -20.086 12.946 22.790 1.00 69.44 81 ILE A CA 1
ATOM 633 C C . ILE A 1 81 ? -19.703 12.344 24.149 1.00 69.44 81 ILE A C 1
ATOM 635 O O . ILE A 1 81 ? -20.578 12.162 24.999 1.00 69.44 81 ILE A O 1
ATOM 639 N N . GLU A 1 82 ? -18.420 12.064 24.379 1.00 69.19 82 GLU A N 1
ATOM 640 C CA . GLU A 1 82 ? -17.908 11.478 25.625 1.00 69.19 82 GLU A CA 1
ATOM 641 C C . GLU A 1 82 ? -18.027 12.439 26.816 1.00 69.19 82 GLU A C 1
ATOM 643 O O . GLU A 1 82 ? -18.383 12.018 27.918 1.00 69.19 82 GLU A O 1
ATOM 648 N N . ALA A 1 83 ? -17.850 13.744 26.589 1.00 70.88 83 ALA A N 1
ATOM 649 C CA . ALA A 1 83 ? -18.117 14.801 27.565 1.00 70.88 83 ALA A CA 1
ATOM 650 C C . ALA A 1 83 ? -19.619 14.987 27.868 1.00 70.88 83 ALA A C 1
ATOM 652 O O . ALA A 1 83 ? -19.990 15.838 28.682 1.00 70.88 83 ALA A O 1
ATOM 653 N N . GLY A 1 84 ? -20.501 14.206 27.230 1.00 57.97 84 GLY A N 1
ATOM 654 C CA . GLY A 1 84 ? -21.943 14.222 27.461 1.00 57.97 84 GLY A CA 1
ATOM 655 C C . GLY A 1 84 ? -22.650 15.465 26.917 1.00 57.97 84 GLY A C 1
ATOM 656 O O . GLY A 1 84 ? -23.762 15.763 27.361 1.00 57.97 84 GLY A O 1
ATOM 657 N N . GLN A 1 85 ? -22.011 16.185 25.989 1.00 57.94 85 GLN A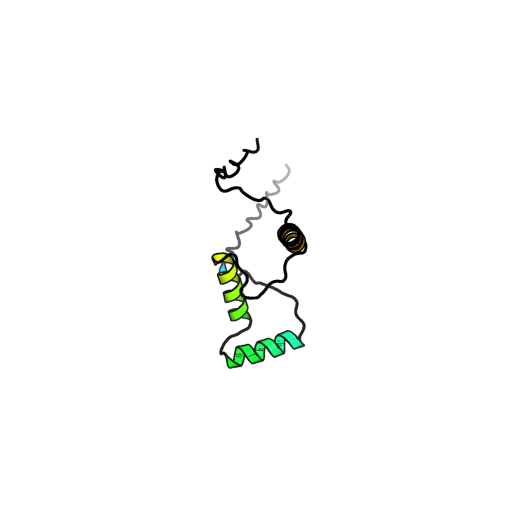 N 1
ATOM 658 C CA . GLN A 1 85 ? -22.527 17.404 25.358 1.00 57.94 85 GLN A CA 1
ATOM 659 C C . GLN A 1 85 ? -23.280 17.115 24.053 1.00 57.94 85 GLN A C 1
ATOM 661 O O . GLN A 1 85 ? -24.098 17.930 23.627 1.00 57.94 85 GLN A O 1
ATOM 666 N N . ALA A 1 86 ? -23.093 15.932 23.460 1.00 52.22 86 ALA A N 1
ATOM 667 C CA . ALA A 1 86 ? -23.875 15.527 22.301 1.00 52.22 86 ALA A CA 1
ATOM 668 C C . ALA A 1 86 ? -25.364 15.372 22.648 1.00 52.22 86 ALA A C 1
ATOM 670 O O . ALA A 1 86 ? -25.748 14.699 23.609 1.00 52.22 86 ALA A O 1
ATOM 671 N N . LEU A 1 87 ? -26.193 16.030 21.834 1.00 58.59 87 LEU A N 1
ATOM 672 C CA . LEU A 1 87 ? -27.643 16.159 21.965 1.00 58.59 87 LEU A CA 1
ATOM 673 C C . LEU A 1 87 ? -28.316 14.860 22.436 1.00 58.59 87 LEU A C 1
ATOM 675 O O . LEU A 1 87 ? -28.426 13.882 21.696 1.00 58.59 87 LEU A O 1
ATOM 679 N N . ARG A 1 88 ? -28.849 14.881 23.664 1.00 51.25 88 ARG A N 1
ATOM 680 C CA . ARG A 1 88 ? -29.819 13.886 24.130 1.00 51.25 88 ARG A CA 1
ATOM 681 C C . ARG A 1 88 ? -31.127 14.107 23.374 1.00 51.25 88 ARG A C 1
ATOM 683 O O . ARG A 1 88 ? -31.957 14.909 23.796 1.00 51.25 88 ARG A O 1
ATOM 690 N N . ALA A 1 89 ? -31.321 13.397 22.267 1.00 53.06 89 ALA A N 1
ATOM 691 C CA . ALA A 1 89 ? -32.652 13.242 21.698 1.00 53.06 89 ALA A CA 1
ATOM 692 C C . ALA A 1 89 ? -33.505 12.469 22.718 1.00 53.06 89 ALA A C 1
ATOM 694 O O . ALA A 1 89 ? -33.333 11.265 22.915 1.00 53.06 89 ALA A O 1
ATOM 695 N N . SER A 1 90 ? -34.373 13.188 23.435 1.00 43.50 90 SER A N 1
ATOM 696 C CA . SER A 1 90 ? -35.440 12.564 24.219 1.00 43.50 90 SER A CA 1
ATOM 697 C C . SER A 1 90 ? -36.368 11.806 23.275 1.00 43.50 90 SER A C 1
ATOM 699 O O . SER A 1 90 ? -36.524 12.183 22.117 1.00 43.50 90 SER A O 1
ATOM 701 N N . ARG A 1 91 ? -36.966 10.727 23.783 1.00 46.16 91 ARG A N 1
ATOM 702 C CA . ARG A 1 91 ? -37.667 9.669 23.034 1.00 46.16 91 ARG A CA 1
ATOM 703 C C . ARG A 1 91 ? -38.886 10.123 22.205 1.00 46.16 91 ARG A C 1
ATOM 705 O O . ARG A 1 91 ? -39.471 9.288 21.530 1.00 46.16 91 ARG A O 1
ATOM 712 N N . ASP A 1 92 ? -39.203 11.415 22.212 1.00 50.00 92 ASP A N 1
ATOM 713 C CA . ASP A 1 92 ? -40.369 12.027 21.570 1.00 50.00 92 ASP A CA 1
ATOM 714 C C . ASP A 1 92 ? -39.970 13.217 20.674 1.00 50.00 92 ASP A C 1
ATOM 716 O O . ASP A 1 92 ? -40.586 14.280 20.719 1.00 50.00 92 ASP A O 1
ATOM 720 N N . VAL A 1 93 ? -38.897 13.085 19.890 1.00 52.06 93 VAL A N 1
ATOM 721 C CA . VAL A 1 93 ? -38.542 14.091 18.879 1.00 52.06 93 VAL A CA 1
ATOM 722 C C . VAL A 1 93 ? -38.535 13.423 17.514 1.00 52.06 93 VAL A C 1
ATOM 724 O O . VAL A 1 93 ? -37.606 12.683 17.186 1.00 52.06 93 VAL A O 1
ATOM 727 N N . ASP A 1 94 ? -39.577 13.693 16.724 1.00 53.91 94 ASP A N 1
ATOM 728 C CA . ASP A 1 94 ? -39.561 13.456 15.284 1.00 53.91 94 ASP A CA 1
ATOM 729 C C . ASP A 1 94 ? -38.362 14.213 14.709 1.00 53.91 94 ASP A C 1
ATOM 731 O O . ASP A 1 94 ? -38.314 15.445 14.687 1.00 53.91 94 ASP A O 1
ATOM 735 N N . LEU A 1 95 ? -37.336 13.460 14.318 1.00 53.84 95 LEU A N 1
ATOM 736 C CA . LEU A 1 95 ? -36.120 14.014 13.752 1.00 53.84 95 LEU A CA 1
ATOM 737 C C . LEU A 1 95 ? -36.430 14.449 12.314 1.00 53.84 95 LEU A C 1
ATOM 739 O O . LEU A 1 95 ? -36.205 13.699 11.363 1.00 53.84 95 LEU A O 1
ATOM 743 N N . GLU A 1 96 ? -36.980 15.651 12.143 1.00 54.09 96 GLU A N 1
ATOM 744 C CA . GLU A 1 96 ? -37.079 16.261 10.821 1.00 54.09 96 GLU A CA 1
ATOM 745 C C . GLU A 1 96 ? -35.661 16.476 10.281 1.00 54.09 96 GLU A C 1
ATOM 747 O O . GLU A 1 96 ? -34.908 17.351 10.717 1.00 54.09 96 GLU A O 1
ATOM 752 N N . LEU A 1 97 ? -35.276 15.630 9.324 1.00 58.69 97 LEU A N 1
ATOM 753 C CA . LEU A 1 97 ? -34.063 15.815 8.542 1.00 58.69 97 LEU A CA 1
ATOM 754 C C . LEU A 1 97 ? -34.149 17.189 7.864 1.00 58.69 97 LEU A C 1
ATOM 756 O O . LEU A 1 97 ? -35.165 17.469 7.221 1.00 58.69 97 LEU A O 1
ATOM 760 N N . PRO A 1 98 ? -33.116 18.048 7.961 1.00 45.22 98 PRO A N 1
ATOM 761 C CA . PRO A 1 98 ? -33.168 19.373 7.370 1.00 45.22 98 PRO A CA 1
ATOM 762 C C . PRO A 1 98 ? -33.348 19.252 5.856 1.00 45.22 98 PRO A C 1
ATOM 764 O O . PRO A 1 98 ? -32.426 18.905 5.116 1.00 45.22 98 PRO A O 1
ATOM 767 N N . SER A 1 99 ? -34.572 19.548 5.414 1.00 48.56 99 SER A N 1
ATOM 768 C CA . SER A 1 99 ? -34.937 19.768 4.023 1.00 48.56 99 SER A CA 1
ATOM 769 C C . SER A 1 99 ? -33.921 20.717 3.392 1.00 48.56 99 SER A C 1
ATOM 771 O O . SER A 1 99 ? -33.714 21.838 3.867 1.00 48.56 99 SER A O 1
ATOM 773 N N . GLY A 1 100 ? -33.276 20.250 2.322 1.00 50.31 100 GLY A N 1
ATOM 774 C CA . GLY A 1 100 ? -32.262 20.994 1.591 1.00 50.31 100 GLY A CA 1
ATOM 775 C C . GLY A 1 100 ? -32.762 22.380 1.195 1.00 50.31 100 GLY A C 1
ATOM 776 O O . GLY A 1 100 ? -33.710 22.517 0.423 1.00 50.31 100 GLY A O 1
ATOM 777 N N . LYS A 1 101 ? -32.095 23.424 1.695 1.00 44.41 101 LYS A N 1
ATOM 778 C CA . LYS A 1 101 ? -32.259 24.766 1.141 1.00 44.41 101 LYS A CA 1
ATOM 779 C C . LYS A 1 101 ? -31.575 24.818 -0.222 1.00 44.41 101 LYS A C 1
ATOM 781 O O . LYS A 1 101 ? -30.351 24.805 -0.332 1.00 44.41 101 LYS A O 1
ATOM 786 N N . THR A 1 102 ? -32.420 24.887 -1.243 1.00 46.88 102 THR A N 1
ATOM 787 C CA . THR A 1 102 ? -32.195 25.542 -2.532 1.00 46.88 102 THR A CA 1
ATOM 788 C C . THR A 1 102 ? -31.239 26.733 -2.404 1.00 46.88 102 THR A C 1
ATOM 790 O O . THR A 1 102 ? -31.531 27.692 -1.687 1.00 46.88 102 THR A O 1
ATOM 793 N N . ARG A 1 103 ? -30.107 26.685 -3.115 1.00 42.47 103 ARG A N 1
ATOM 794 C CA . ARG A 1 103 ? -29.368 27.895 -3.494 1.00 42.47 103 ARG A CA 1
ATOM 795 C C . ARG A 1 103 ? -30.073 28.503 -4.706 1.00 42.47 103 ARG A C 1
ATOM 797 O O . ARG A 1 103 ? -30.339 27.777 -5.663 1.00 42.47 103 ARG A O 1
ATOM 804 N N . GLY A 1 104 ? -30.416 29.785 -4.591 1.00 38.47 104 GLY A N 1
ATOM 805 C CA . GLY A 1 104 ? -30.773 30.631 -5.730 1.00 38.47 104 GLY A CA 1
ATOM 806 C C . GLY A 1 104 ? -29.579 30.938 -6.621 1.00 38.47 104 GLY A C 1
ATOM 807 O O . GLY A 1 104 ? -28.445 30.544 -6.256 1.00 38.47 104 GLY A O 1
#

pLDDT: mean 74.21, std 18.95, range [38.47, 98.12]

Sequence (104 aa):
MWPRRGHMRATMKPSRRNPMDTVVKARVTEADKLAAAEVLREMGLTISDLLRMTVIRTAKTRQIPFEVGLSPVNQSVVDEIEAGQALRASRDVDLELPSGKTRG